Protein AF-X1GXS0-F1 (afdb_monomer_lite)

Sequence (113 aa):
PFNVVSVPPPPSEAEGKVYAIHVVDKARNVTSSYINGVWNRQPEVTAGNNLYISACAKNQGGAGNLTLTIKDDTGAILASATINLGTGAGFCIGTDTINMPDRAYAINCSVHP

Organism: NCBI:txid412755

Structure (mmCIF, N/CA/C/O backbone):
data_AF-X1GXS0-F1
#
_entry.id   AF-X1GXS0-F1
#
loop_
_atom_site.group_PDB
_atom_site.id
_atom_site.type_symbol
_atom_site.label_atom_id
_atom_site.label_alt_id
_atom_site.label_comp_id
_atom_site.label_asym_id
_atom_site.label_entity_id
_atom_site.label_seq_id
_atom_site.pdbx_PDB_ins_code
_atom_site.Cartn_x
_atom_site.Cartn_y
_atom_site.Cartn_z
_atom_site.occupancy
_atom_site.B_iso_or_equiv
_atom_site.auth_seq_id
_atom_site.auth_comp_id
_atom_site.auth_asym_id
_atom_site.auth_atom_id
_atom_site.pdbx_PDB_model_num
ATOM 1 N N . PRO A 1 1 ? 9.901 17.731 -53.323 1.00 58.41 1 PRO A N 1
ATOM 2 C CA . PRO A 1 1 ? 10.291 16.538 -52.532 1.00 58.41 1 PRO A CA 1
ATOM 3 C C . PRO A 1 1 ? 9.705 16.694 -51.128 1.00 58.41 1 PRO A C 1
ATOM 5 O O . PRO A 1 1 ? 9.971 17.709 -50.493 1.00 58.41 1 PRO A O 1
ATOM 8 N N . PHE A 1 2 ? 8.836 15.781 -50.693 1.00 46.09 2 PHE A N 1
ATOM 9 C CA . PHE A 1 2 ? 8.235 15.856 -49.360 1.00 46.09 2 PHE A CA 1
ATOM 10 C C . PHE A 1 2 ? 9.198 15.231 -48.351 1.00 46.09 2 PHE A C 1
ATOM 12 O O . PHE A 1 2 ? 9.543 14.058 -48.471 1.00 46.09 2 PHE A O 1
ATOM 19 N N . ASN A 1 3 ? 9.655 16.028 -47.383 1.00 54.62 3 ASN A N 1
ATOM 20 C CA . ASN A 1 3 ? 10.422 15.519 -46.253 1.00 54.62 3 ASN A CA 1
ATOM 21 C C . ASN A 1 3 ? 9.480 14.706 -45.365 1.00 54.62 3 ASN A C 1
ATOM 23 O O . ASN A 1 3 ? 8.601 15.262 -44.710 1.00 54.62 3 ASN A O 1
ATOM 27 N N . VAL A 1 4 ? 9.664 13.388 -45.353 1.00 51.31 4 VAL A N 1
ATOM 28 C CA . VAL A 1 4 ? 9.048 12.519 -44.353 1.00 51.31 4 VAL A CA 1
ATOM 29 C C . VAL A 1 4 ? 9.793 12.769 -43.047 1.00 51.31 4 VAL A C 1
ATOM 31 O O . VAL A 1 4 ? 10.917 12.308 -42.861 1.00 51.31 4 VAL A O 1
ATOM 34 N N . VAL A 1 5 ? 9.192 13.559 -42.162 1.00 55.66 5 VAL A N 1
ATOM 35 C CA . VAL A 1 5 ? 9.698 13.736 -40.801 1.00 55.66 5 VAL A CA 1
ATOM 36 C C . VAL A 1 5 ? 9.388 12.444 -40.054 1.00 55.66 5 VAL A C 1
ATOM 38 O O . VAL A 1 5 ? 8.217 12.113 -39.865 1.00 55.66 5 VAL A O 1
ATOM 41 N N . SER A 1 6 ? 10.414 11.678 -39.674 1.00 63.44 6 SER A N 1
ATOM 42 C CA . SER A 1 6 ? 10.196 10.504 -38.830 1.00 63.44 6 SER A CA 1
ATOM 43 C C . SER A 1 6 ? 9.671 10.985 -37.484 1.00 63.44 6 SER A C 1
ATOM 45 O O . SER A 1 6 ? 10.372 11.691 -36.755 1.00 63.44 6 SER A O 1
ATOM 47 N N . VAL A 1 7 ? 8.435 10.623 -37.161 1.00 54.62 7 VAL A N 1
ATOM 48 C CA . VAL A 1 7 ? 7.891 10.856 -35.827 1.00 54.62 7 VAL A CA 1
ATOM 49 C C . VAL A 1 7 ? 8.696 9.972 -34.868 1.00 54.62 7 VAL A C 1
ATOM 51 O O . VAL A 1 7 ? 8.848 8.781 -35.162 1.00 54.62 7 VAL A O 1
ATOM 54 N N . PRO A 1 8 ? 9.266 10.513 -33.774 1.00 58.72 8 PRO A N 1
ATOM 55 C CA . PRO A 1 8 ? 9.926 9.676 -32.784 1.00 58.72 8 PRO A CA 1
ATOM 56 C C . PRO A 1 8 ? 8.945 8.598 -32.300 1.00 58.72 8 PRO A C 1
ATOM 58 O O . PRO A 1 8 ? 7.743 8.875 -32.205 1.00 58.72 8 PRO A O 1
ATOM 61 N N . PRO A 1 9 ? 9.421 7.366 -32.034 1.00 59.03 9 PRO A N 1
ATOM 62 C CA . PRO A 1 9 ? 8.562 6.324 -31.494 1.00 59.03 9 PRO A CA 1
ATOM 63 C C . PRO A 1 9 ? 7.870 6.850 -30.229 1.00 59.03 9 PRO A C 1
ATOM 65 O O . PRO A 1 9 ? 8.477 7.645 -29.500 1.00 59.03 9 PRO A O 1
ATOM 68 N N . PRO A 1 10 ? 6.612 6.446 -29.969 1.00 55.03 10 PRO A N 1
ATOM 69 C CA . PRO A 1 10 ? 5.954 6.809 -28.725 1.00 55.03 10 PRO A CA 1
ATOM 70 C C . PRO A 1 10 ? 6.889 6.437 -27.569 1.00 55.03 10 PRO A C 1
ATOM 72 O O . PRO A 1 10 ? 7.536 5.384 -27.648 1.00 55.03 10 PRO A O 1
ATOM 75 N N . PRO A 1 11 ? 7.023 7.294 -26.540 1.00 50.84 11 PRO A N 1
ATOM 76 C CA . PRO A 1 11 ? 7.854 6.964 -25.395 1.00 50.84 11 PRO A CA 1
ATOM 77 C C . PRO A 1 11 ? 7.451 5.570 -24.914 1.00 50.84 11 PRO A C 1
ATOM 79 O O . PRO A 1 11 ? 6.261 5.294 -24.745 1.00 50.84 11 PRO A O 1
ATOM 82 N N . SER A 1 12 ? 8.429 4.668 -24.767 1.00 54.50 12 SER A N 1
ATOM 83 C CA . SER A 1 12 ? 8.190 3.378 -24.114 1.00 54.50 12 SER A CA 1
ATOM 84 C C . SER A 1 12 ? 7.468 3.658 -22.799 1.00 54.50 12 SER A C 1
ATOM 86 O O . SER A 1 12 ? 7.823 4.650 -22.164 1.00 54.50 12 SER A O 1
ATOM 88 N N . GLU A 1 13 ? 6.488 2.839 -22.399 1.00 53.28 13 GLU A N 1
ATOM 89 C CA . GLU A 1 13 ? 5.831 2.916 -21.082 1.00 53.28 13 GLU A CA 1
ATOM 90 C C . GLU A 1 13 ? 6.895 2.779 -19.973 1.00 53.28 13 GLU A C 1
ATOM 92 O O . GLU A 1 13 ? 7.097 1.709 -19.408 1.00 53.28 13 GLU A O 1
ATOM 97 N N . ALA A 1 14 ? 7.660 3.834 -19.713 1.00 48.69 14 ALA A N 1
ATOM 98 C CA . ALA A 1 14 ? 8.913 3.760 -18.977 1.00 48.69 14 ALA A CA 1
ATOM 99 C C . ALA A 1 14 ? 8.685 3.697 -17.466 1.00 48.69 14 ALA A C 1
ATOM 101 O O . ALA A 1 14 ? 9.639 3.581 -16.706 1.00 48.69 14 ALA A O 1
ATOM 102 N N . GLU A 1 15 ? 7.439 3.770 -17.005 1.00 53.78 15 GLU A N 1
ATOM 103 C CA . GLU A 1 15 ? 7.175 4.154 -15.628 1.00 53.78 15 GLU A CA 1
ATOM 104 C C . GLU A 1 15 ? 6.205 3.182 -14.970 1.00 53.78 15 GLU A C 1
ATOM 106 O O . GLU A 1 15 ? 4.997 3.191 -15.200 1.00 53.78 15 GLU A O 1
ATOM 111 N N . GLY A 1 16 ? 6.799 2.301 -14.161 1.00 56.91 16 GLY A N 1
ATOM 112 C CA . GLY A 1 16 ? 6.276 1.856 -12.876 1.00 56.91 16 GLY A CA 1
ATOM 113 C C . GLY A 1 16 ? 4.775 1.998 -12.642 1.00 56.91 16 GLY A C 1
ATOM 114 O O . GLY A 1 16 ? 4.333 2.790 -11.810 1.00 56.91 16 GLY A O 1
ATOM 115 N N . LYS A 1 17 ? 3.970 1.198 -13.339 1.00 70.50 17 LYS A N 1
ATOM 116 C CA . LYS A 1 17 ? 2.523 1.248 -13.160 1.00 70.50 17 LYS A CA 1
ATOM 117 C C . LYS A 1 17 ? 2.138 0.387 -11.966 1.00 70.50 17 LYS A C 1
ATOM 119 O O . LYS A 1 17 ? 2.277 -0.840 -12.006 1.00 70.50 17 LYS A O 1
ATOM 124 N N . VAL A 1 18 ? 1.614 1.021 -10.919 1.00 75.75 18 VAL A N 1
ATOM 125 C CA . VAL A 1 18 ? 0.841 0.320 -9.886 1.00 75.75 18 VAL A CA 1
ATOM 126 C C . VAL A 1 18 ? -0.445 -0.159 -10.552 1.00 75.75 18 VAL A C 1
ATOM 128 O O . VAL A 1 18 ? -1.251 0.650 -11.010 1.00 75.75 18 VAL A O 1
ATOM 131 N N . TYR A 1 19 ? -0.610 -1.473 -10.681 1.00 81.88 19 TYR A N 1
ATOM 132 C CA . TYR A 1 19 ? -1.764 -2.055 -11.372 1.00 81.88 19 TYR A CA 1
ATOM 133 C C . TYR A 1 19 ? -2.791 -2.633 -10.401 1.00 81.88 19 TYR A C 1
ATOM 135 O O . TYR A 1 19 ? -3.956 -2.768 -10.782 1.00 81.88 19 TYR A O 1
ATOM 143 N N . ALA A 1 20 ? -2.378 -2.946 -9.167 1.00 87.81 20 ALA A N 1
ATOM 144 C CA . ALA A 1 20 ? -3.274 -3.423 -8.127 1.00 87.81 20 ALA A CA 1
ATOM 145 C C . ALA A 1 20 ? -2.904 -2.888 -6.736 1.00 87.81 20 ALA A C 1
ATOM 147 O O . ALA A 1 20 ? -1.728 -2.813 -6.384 1.00 87.81 20 ALA A O 1
ATOM 148 N N . ILE A 1 21 ? -3.915 -2.565 -5.929 1.00 90.62 21 ILE A N 1
ATOM 149 C CA . ILE A 1 21 ? -3.806 -2.372 -4.477 1.00 90.62 21 ILE A CA 1
ATOM 150 C C . ILE A 1 21 ? -4.895 -3.219 -3.825 1.00 90.62 21 ILE A C 1
ATOM 152 O O . ILE A 1 21 ? -6.054 -3.149 -4.231 1.00 90.62 21 ILE A O 1
ATOM 156 N N . HIS A 1 22 ? -4.542 -3.990 -2.805 1.00 91.81 22 HIS A N 1
ATOM 157 C CA . HIS A 1 22 ? -5.479 -4.769 -2.008 1.00 91.81 22 HIS A CA 1
ATOM 158 C C . HIS A 1 22 ? -5.498 -4.250 -0.575 1.00 91.81 22 HIS A C 1
ATOM 160 O O . HIS A 1 22 ? -4.457 -4.065 0.049 1.00 91.81 22 HIS A O 1
ATOM 166 N N . VAL A 1 23 ? -6.701 -4.038 -0.051 1.00 90.94 23 VAL A N 1
ATOM 167 C CA . VAL A 1 23 ? -6.968 -3.625 1.326 1.00 90.94 23 VAL A CA 1
ATOM 168 C C . VAL A 1 23 ? -7.738 -4.752 1.998 1.00 90.94 23 VAL A C 1
ATOM 170 O O . VAL A 1 23 ? -8.870 -5.046 1.610 1.00 90.94 23 VAL A O 1
ATOM 173 N N . VAL A 1 24 ? -7.112 -5.397 2.977 1.00 91.00 24 VAL A N 1
ATOM 174 C CA . VAL A 1 24 ? -7.623 -6.590 3.657 1.00 91.00 24 VAL A CA 1
ATOM 175 C C . VAL A 1 24 ? -7.941 -6.251 5.108 1.00 91.00 24 VAL A C 1
ATOM 177 O O . VAL A 1 24 ? -7.039 -6.126 5.936 1.00 91.00 24 VAL A O 1
ATOM 180 N N . ASP A 1 25 ? -9.230 -6.131 5.422 1.00 89.50 25 ASP A N 1
ATOM 181 C CA . ASP A 1 25 ? -9.718 -6.069 6.798 1.00 89.50 25 ASP A CA 1
ATOM 182 C C . ASP A 1 25 ? -9.806 -7.496 7.352 1.00 89.50 25 ASP A C 1
ATOM 184 O O . ASP A 1 25 ? -10.739 -8.246 7.049 1.00 89.50 25 ASP A O 1
ATOM 188 N N . LYS A 1 26 ? -8.813 -7.876 8.159 1.00 88.19 26 LYS A N 1
ATOM 189 C CA . LYS A 1 26 ? -8.692 -9.210 8.756 1.00 88.19 26 LYS A CA 1
ATOM 190 C C . LYS A 1 26 ? -9.777 -9.498 9.790 1.00 88.19 26 LYS A C 1
ATOM 192 O O . LYS A 1 26 ? -10.149 -10.656 9.934 1.00 88.19 26 LYS A O 1
ATOM 197 N N . ALA A 1 27 ? -10.302 -8.483 10.482 1.00 86.94 27 ALA A N 1
ATOM 198 C CA . ALA A 1 27 ? -11.332 -8.685 11.504 1.00 86.94 27 ALA A CA 1
ATOM 199 C C . ALA A 1 27 ? -12.657 -9.132 10.882 1.00 86.94 27 ALA A C 1
ATOM 201 O O . ALA A 1 27 ? -13.323 -10.021 11.406 1.00 86.94 27 ALA A O 1
ATOM 202 N N . ARG A 1 28 ? -13.025 -8.534 9.743 1.00 88.31 28 ARG A N 1
ATOM 203 C CA . ARG A 1 28 ? -14.241 -8.900 8.996 1.00 88.31 28 ARG A CA 1
ATOM 204 C C . ARG A 1 28 ? -13.993 -9.920 7.886 1.00 88.31 28 ARG A C 1
ATOM 206 O O . ARG A 1 28 ? -14.949 -10.378 7.269 1.00 88.31 28 ARG A O 1
ATOM 213 N N . ASN A 1 29 ? -12.730 -10.260 7.627 1.00 89.31 29 ASN A N 1
ATOM 214 C CA . ASN A 1 29 ? -12.296 -11.083 6.500 1.00 89.31 29 ASN A CA 1
ATOM 215 C C . ASN A 1 29 ? -12.813 -10.551 5.146 1.00 89.31 29 ASN A C 1
ATOM 217 O O . ASN A 1 29 ? -13.331 -11.293 4.312 1.00 89.31 29 ASN A O 1
ATOM 221 N N . VAL A 1 30 ? -12.706 -9.234 4.942 1.00 89.88 30 VAL A N 1
ATOM 222 C CA . VAL A 1 30 ? -13.166 -8.538 3.731 1.00 89.88 30 VAL A CA 1
ATOM 223 C C . VAL A 1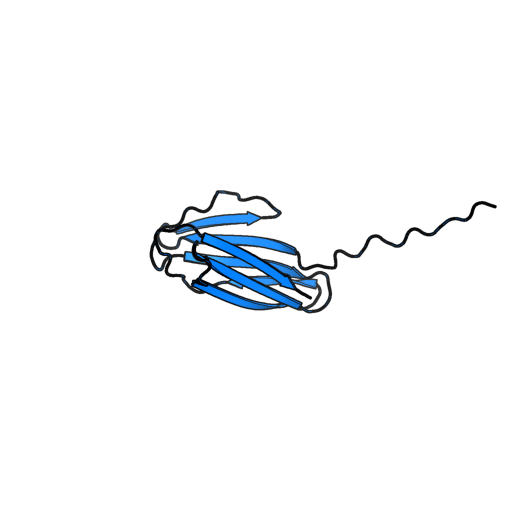 30 ? -11.966 -7.986 2.972 1.00 89.88 30 VAL A C 1
ATOM 225 O O . VAL A 1 30 ? -11.088 -7.361 3.561 1.00 89.88 30 VAL A O 1
ATOM 228 N N . THR A 1 31 ? -11.954 -8.168 1.649 1.00 92.50 31 THR A N 1
ATOM 229 C CA . THR A 1 31 ? -10.924 -7.607 0.763 1.00 92.50 31 THR A CA 1
ATOM 230 C C . THR A 1 31 ? -11.536 -6.632 -0.237 1.00 92.50 31 THR A C 1
ATOM 232 O O . THR A 1 31 ? -12.458 -6.983 -0.973 1.00 92.50 31 THR A O 1
ATOM 235 N N . SER A 1 32 ? -10.982 -5.422 -0.294 1.00 92.19 32 SER A N 1
ATOM 236 C CA . SER A 1 32 ? -11.266 -4.420 -1.328 1.00 92.19 32 SER A CA 1
ATOM 237 C C . SER A 1 32 ? -10.051 -4.290 -2.238 1.00 92.19 32 SER A C 1
ATOM 239 O O . SER A 1 32 ? -8.918 -4.304 -1.765 1.00 92.19 32 SER A O 1
ATOM 241 N N . SER A 1 33 ? -10.265 -4.212 -3.545 1.00 92.81 33 SER A N 1
ATOM 242 C CA . SER A 1 33 ? -9.202 -4.214 -4.550 1.00 92.81 33 SER A CA 1
ATOM 243 C C . SER A 1 33 ? -9.366 -3.046 -5.509 1.00 92.81 33 SER A C 1
ATOM 245 O O . SER A 1 33 ? -10.425 -2.875 -6.110 1.00 92.81 33 SER A O 1
ATOM 247 N N . TYR A 1 34 ? -8.301 -2.272 -5.667 1.00 89.50 34 TYR A N 1
ATOM 248 C CA . TYR A 1 34 ? -8.137 -1.286 -6.721 1.00 89.50 34 TYR A CA 1
ATOM 249 C C . TYR A 1 34 ? -7.365 -1.937 -7.850 1.00 89.50 34 TYR A C 1
ATOM 251 O O . TYR A 1 34 ? -6.219 -2.317 -7.640 1.00 89.50 34 TYR A O 1
ATOM 259 N N . ILE A 1 35 ? -7.966 -2.094 -9.022 1.00 87.50 35 ILE A N 1
ATOM 260 C CA . ILE A 1 35 ? -7.312 -2.711 -10.175 1.00 87.50 35 ILE A CA 1
ATOM 261 C C . ILE A 1 35 ? -7.506 -1.794 -11.373 1.00 87.50 35 ILE A C 1
ATOM 263 O O . ILE A 1 35 ? -8.624 -1.373 -11.663 1.00 87.50 35 ILE A O 1
ATOM 267 N N . ASN A 1 36 ? -6.415 -1.484 -12.075 1.00 82.06 36 ASN A N 1
ATOM 268 C CA . ASN A 1 36 ? -6.437 -0.695 -13.311 1.00 82.06 36 ASN A CA 1
ATOM 269 C C . ASN A 1 36 ? -7.224 0.626 -13.215 1.00 82.06 36 ASN A C 1
ATOM 271 O O . ASN A 1 36 ? -7.903 1.011 -14.164 1.00 82.06 36 ASN A O 1
ATOM 275 N N . GLY A 1 37 ? -7.137 1.329 -12.086 1.00 80.00 37 GLY A N 1
ATOM 276 C CA . GLY A 1 37 ? -7.801 2.624 -11.927 1.00 80.00 37 GLY A CA 1
ATOM 277 C C . GLY A 1 37 ? -9.120 2.591 -11.153 1.00 80.00 37 GLY A C 1
ATOM 278 O O . GLY A 1 37 ? -9.661 3.653 -10.853 1.00 80.00 37 GLY A O 1
ATOM 279 N N . VAL A 1 38 ? -9.646 1.404 -10.827 1.00 85.94 38 VAL A N 1
ATOM 280 C CA . VAL A 1 38 ? -11.015 1.243 -10.318 1.00 85.94 38 VAL A CA 1
ATOM 281 C C . VAL A 1 38 ? -11.039 0.393 -9.051 1.00 85.94 38 VAL A C 1
ATOM 283 O O . VAL A 1 38 ? -10.473 -0.698 -9.016 1.00 85.94 38 VAL A O 1
ATOM 286 N N . TRP A 1 39 ? -11.733 0.871 -8.015 1.00 86.88 39 TRP A N 1
ATOM 287 C CA . TRP A 1 39 ? -12.063 0.069 -6.834 1.00 86.88 39 TRP A CA 1
ATOM 288 C C . TRP A 1 39 ? -13.243 -0.856 -7.133 1.00 86.88 39 TRP A C 1
ATOM 290 O O . TRP A 1 39 ? -14.290 -0.398 -7.584 1.00 86.88 39 TRP A O 1
ATOM 300 N N . ASN A 1 40 ? -13.112 -2.147 -6.825 1.00 90.00 40 ASN A N 1
ATOM 301 C CA . ASN A 1 40 ? -14.247 -3.077 -6.857 1.00 90.00 40 ASN A CA 1
ATOM 302 C C . ASN A 1 40 ? -15.297 -2.748 -5.775 1.00 90.00 40 ASN A C 1
ATOM 304 O O . ASN A 1 40 ? -16.482 -3.022 -5.940 1.00 90.00 40 ASN A O 1
ATOM 308 N N . ARG A 1 41 ? -14.837 -2.166 -4.666 1.00 85.69 41 ARG A N 1
ATOM 309 C CA . ARG A 1 41 ? -15.598 -1.669 -3.528 1.00 85.69 41 ARG A CA 1
ATOM 310 C C . ARG A 1 41 ? -14.740 -0.613 -2.842 1.00 85.69 41 ARG A C 1
ATOM 312 O O . ARG A 1 41 ? -13.539 -0.827 -2.671 1.00 85.69 41 ARG A O 1
ATOM 319 N N . GLN A 1 42 ? -15.349 0.495 -2.428 1.00 84.12 42 GLN A N 1
ATOM 320 C CA . GLN A 1 42 ? -14.658 1.462 -1.582 1.00 84.12 42 GLN A CA 1
ATOM 321 C C . GLN A 1 42 ? -14.238 0.769 -0.272 1.00 84.12 42 GLN A C 1
ATOM 323 O O . GLN A 1 42 ? -15.096 0.177 0.391 1.00 84.12 42 GLN A O 1
ATOM 328 N N . PRO A 1 43 ? -12.950 0.798 0.105 1.00 85.19 43 PRO A N 1
ATOM 329 C CA . PRO A 1 43 ? -12.504 0.166 1.334 1.00 85.19 43 PRO A CA 1
ATOM 330 C C . PRO A 1 43 ? -13.106 0.879 2.545 1.00 85.19 43 PRO A C 1
ATOM 332 O O . PRO A 1 43 ? -12.832 2.046 2.807 1.00 85.19 43 PRO A O 1
ATOM 335 N N . GLU A 1 44 ? -13.900 0.136 3.302 1.00 82.12 44 GLU A N 1
ATOM 336 C CA . GLU A 1 44 ? -14.272 0.455 4.676 1.00 82.12 44 GLU A CA 1
ATOM 337 C C . GLU A 1 44 ? -13.464 -0.484 5.560 1.00 82.12 44 GLU A C 1
ATOM 339 O O . GLU A 1 44 ? -13.382 -1.673 5.243 1.00 82.12 44 GLU A O 1
ATOM 344 N N . VAL A 1 45 ? -12.894 -0.002 6.662 1.00 80.69 45 VAL A N 1
ATOM 345 C CA . VAL A 1 45 ? -12.033 -0.807 7.543 1.00 80.69 45 VAL A CA 1
ATOM 346 C C . VAL A 1 45 ? -12.492 -0.696 8.991 1.00 80.69 45 VAL A C 1
ATOM 348 O O . VAL A 1 45 ? -12.989 0.345 9.410 1.00 80.69 45 VAL A O 1
ATOM 351 N N . THR A 1 46 ? -12.345 -1.777 9.751 1.00 82.88 46 THR A N 1
ATOM 352 C CA . THR A 1 46 ? -12.597 -1.764 11.195 1.00 82.88 46 THR A CA 1
ATOM 353 C C . THR A 1 46 ? -11.385 -1.175 11.909 1.00 82.88 46 THR A C 1
ATOM 355 O O . THR A 1 46 ? -10.257 -1.580 11.619 1.00 82.88 46 THR A O 1
ATOM 358 N N . ALA A 1 47 ? -11.602 -0.259 12.856 1.00 84.81 47 ALA A N 1
ATOM 359 C CA . ALA A 1 47 ? -10.526 0.247 13.706 1.00 84.81 47 ALA A CA 1
ATOM 360 C C . ALA A 1 47 ? -9.843 -0.891 14.500 1.00 84.81 47 ALA A C 1
ATOM 362 O O . ALA A 1 47 ? -10.453 -1.917 14.823 1.00 84.81 47 ALA A O 1
ATOM 363 N N . GLY A 1 48 ? -8.564 -0.702 14.821 1.00 83.06 48 GLY A N 1
ATOM 364 C CA . GLY A 1 48 ? -7.707 -1.651 15.532 1.00 83.06 48 GLY A CA 1
ATOM 365 C C . GLY A 1 48 ? -6.644 -2.316 14.652 1.00 83.06 48 GLY A C 1
ATOM 366 O O . GLY A 1 48 ? -6.450 -1.973 13.485 1.00 83.06 48 GLY A O 1
ATOM 367 N N . ASN A 1 49 ? -5.932 -3.288 15.230 1.00 79.69 49 ASN A N 1
ATOM 368 C CA . ASN A 1 49 ? -4.815 -3.993 14.592 1.00 79.69 49 ASN A CA 1
ATOM 369 C C . ASN A 1 49 ? -5.275 -5.107 13.645 1.00 79.69 49 ASN A C 1
ATOM 371 O O . ASN A 1 49 ? -5.019 -6.286 13.880 1.00 79.69 49 ASN A O 1
ATOM 375 N N . ASN A 1 50 ? -5.992 -4.724 12.591 1.00 84.12 50 ASN A N 1
ATOM 376 C CA . ASN A 1 50 ? -6.699 -5.668 11.728 1.00 84.12 50 ASN A CA 1
ATOM 377 C C . ASN A 1 50 ? -6.496 -5.402 10.239 1.00 84.12 50 ASN A C 1
ATOM 379 O O . ASN A 1 50 ? -7.035 -6.146 9.422 1.00 84.12 50 ASN A O 1
ATOM 383 N N . LEU A 1 51 ? -5.743 -4.369 9.860 1.00 88.50 51 LEU A N 1
ATOM 384 C CA . LEU A 1 51 ? -5.608 -4.008 8.457 1.00 88.50 51 LEU A CA 1
ATOM 385 C C . LEU A 1 51 ? -4.300 -4.518 7.867 1.00 88.50 51 LEU A C 1
ATOM 387 O O . LEU A 1 51 ? -3.237 -4.309 8.433 1.00 88.50 51 LEU A O 1
ATOM 391 N N . TYR A 1 52 ? -4.369 -5.151 6.705 1.00 89.81 52 TYR A N 1
ATOM 392 C CA . TYR A 1 52 ? -3.208 -5.450 5.875 1.00 89.81 52 TYR A CA 1
ATOM 393 C C . TYR A 1 52 ? -3.428 -4.849 4.496 1.00 89.81 52 TYR A C 1
ATOM 395 O O . TYR A 1 52 ? -4.499 -5.017 3.912 1.00 89.81 52 TYR A O 1
ATOM 403 N N . ILE A 1 53 ? -2.430 -4.141 3.978 1.00 89.94 53 ILE A N 1
ATOM 404 C CA . ILE A 1 53 ? -2.502 -3.535 2.653 1.00 89.94 53 ILE A CA 1
ATOM 405 C C . ILE A 1 53 ? -1.352 -4.082 1.829 1.00 89.94 53 ILE A C 1
ATOM 407 O O . ILE A 1 53 ? -0.210 -4.085 2.277 1.00 89.94 53 ILE A O 1
ATOM 411 N N . SER A 1 54 ? -1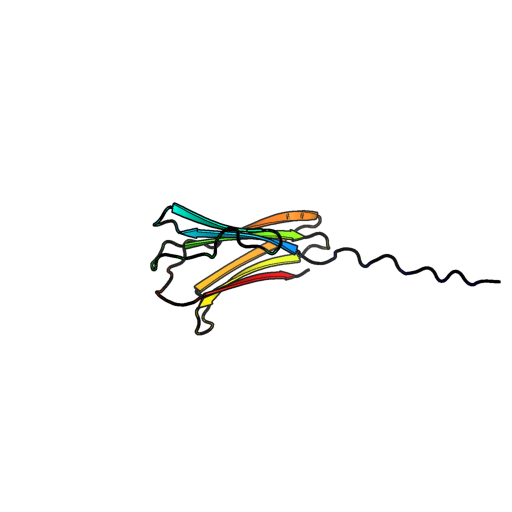.641 -4.516 0.610 1.00 92.00 54 SER A N 1
ATOM 412 C CA . SER A 1 54 ? -0.614 -4.844 -0.367 1.00 92.00 54 SER A CA 1
ATOM 413 C C . SER A 1 54 ? -0.798 -4.048 -1.645 1.00 92.00 54 SER A C 1
ATOM 415 O O . SER A 1 54 ? -1.899 -3.630 -1.994 1.00 92.00 54 SER A O 1
ATOM 417 N N . ALA A 1 55 ? 0.302 -3.811 -2.342 1.00 89.38 55 ALA A N 1
ATOM 418 C CA . ALA A 1 55 ? 0.311 -3.156 -3.633 1.00 89.38 55 ALA A CA 1
ATOM 419 C C . ALA A 1 55 ? 1.187 -3.943 -4.593 1.00 89.38 55 ALA A C 1
ATOM 421 O O . ALA A 1 55 ? 2.249 -4.437 -4.214 1.00 89.38 55 ALA A O 1
ATOM 422 N N . CYS A 1 56 ? 0.740 -4.035 -5.838 1.00 85.31 56 CYS A N 1
ATOM 423 C CA . CYS A 1 56 ? 1.472 -4.673 -6.907 1.00 85.31 56 CYS A CA 1
ATOM 424 C C . CYS A 1 56 ? 1.713 -3.691 -8.049 1.00 85.31 56 CYS A C 1
ATOM 426 O O . CYS A 1 56 ? 0.813 -2.971 -8.497 1.00 85.31 56 CYS A O 1
ATOM 428 N N . ALA A 1 57 ? 2.941 -3.701 -8.547 1.00 81.56 57 ALA A N 1
ATOM 429 C CA . ALA A 1 57 ? 3.370 -2.882 -9.661 1.00 81.56 57 ALA A CA 1
ATOM 430 C C . ALA A 1 57 ? 4.086 -3.717 -10.714 1.00 81.56 57 ALA A C 1
ATOM 432 O O . ALA A 1 57 ? 4.678 -4.758 -10.425 1.00 81.56 57 ALA A O 1
ATOM 433 N N . LYS A 1 58 ? 4.029 -3.242 -11.955 1.00 76.12 58 LYS A N 1
ATOM 434 C CA . LYS A 1 58 ? 4.827 -3.770 -13.055 1.00 76.12 58 LYS A CA 1
ATOM 435 C C . LYS A 1 58 ? 5.839 -2.702 -13.434 1.00 76.12 58 LYS A C 1
ATOM 437 O O . LYS A 1 58 ? 5.451 -1.615 -13.864 1.00 76.12 58 LYS A O 1
ATOM 442 N N . ASN A 1 59 ? 7.121 -3.015 -13.275 1.00 71.75 59 ASN A N 1
ATOM 443 C CA . ASN A 1 59 ? 8.182 -2.131 -13.727 1.00 71.75 59 ASN A CA 1
ATOM 444 C C . ASN A 1 59 ? 8.586 -2.523 -15.148 1.00 71.75 59 ASN A C 1
ATOM 446 O O . ASN A 1 59 ? 9.254 -3.533 -15.356 1.00 71.75 59 ASN A O 1
ATOM 450 N N . GLN A 1 60 ? 8.115 -1.764 -16.133 1.00 69.12 60 GLN A N 1
ATOM 451 C CA . GLN A 1 60 ? 8.431 -2.010 -17.543 1.00 69.12 60 GLN A CA 1
ATOM 452 C C . GLN A 1 60 ? 9.724 -1.301 -17.992 1.00 69.12 60 GLN A C 1
ATOM 454 O O . GLN A 1 60 ? 10.171 -1.526 -19.113 1.00 69.12 60 GLN A O 1
ATOM 459 N N . GLY A 1 61 ? 10.331 -0.489 -17.116 1.00 67.38 61 GLY A N 1
ATOM 460 C CA . GLY A 1 61 ? 11.583 0.229 -17.354 1.00 67.38 61 GLY A CA 1
ATOM 461 C C . GLY A 1 61 ? 12.816 -0.429 -16.713 1.00 67.38 61 GLY A C 1
ATOM 462 O O . GLY A 1 61 ? 12.876 -1.644 -16.500 1.00 67.38 61 GLY A O 1
ATOM 463 N N . GLY A 1 62 ? 13.831 0.392 -16.421 1.00 67.94 62 GLY A N 1
ATOM 464 C CA . GLY A 1 62 ? 15.028 -0.019 -15.673 1.00 67.94 62 GLY A CA 1
ATOM 465 C C . GLY A 1 62 ? 14.699 -0.444 -14.240 1.00 67.94 62 GLY A C 1
ATOM 466 O O . GLY A 1 62 ? 13.570 -0.262 -13.798 1.00 67.94 62 GLY A O 1
ATOM 467 N N . ALA A 1 63 ? 15.657 -1.032 -13.516 1.00 77.94 63 ALA A N 1
ATOM 468 C CA . ALA A 1 63 ? 15.470 -1.344 -12.094 1.00 77.94 63 ALA A CA 1
ATOM 469 C C . ALA A 1 63 ? 14.997 -0.100 -11.322 1.00 77.94 63 ALA A C 1
ATOM 471 O O . ALA A 1 63 ? 15.364 0.995 -11.712 1.00 77.94 63 ALA A O 1
ATOM 472 N N . GLY A 1 64 ? 14.191 -0.276 -10.276 1.00 79.56 64 GLY A N 1
ATOM 473 C CA . GLY A 1 64 ? 13.598 0.829 -9.518 1.00 79.56 64 GLY A CA 1
ATOM 474 C C . GLY A 1 64 ? 13.055 0.373 -8.167 1.00 79.56 64 GLY A C 1
ATOM 475 O O . GLY A 1 64 ? 13.323 -0.749 -7.750 1.00 79.56 64 GLY A O 1
ATOM 476 N N . ASN A 1 65 ? 12.252 1.195 -7.494 1.00 85.69 65 ASN A N 1
ATOM 477 C CA . ASN A 1 65 ? 11.670 0.905 -6.184 1.00 85.69 65 ASN A CA 1
ATOM 478 C C . ASN A 1 65 ? 10.146 1.057 -6.196 1.00 85.69 65 ASN A C 1
ATOM 480 O O . ASN A 1 65 ? 9.621 2.062 -6.674 1.00 85.69 65 ASN A O 1
ATOM 484 N N . LEU A 1 66 ? 9.439 0.091 -5.603 1.00 85.81 66 LEU A N 1
ATOM 485 C CA . LEU A 1 66 ? 8.024 0.210 -5.243 1.00 85.81 66 LEU A CA 1
ATOM 486 C C . LEU A 1 66 ? 7.939 0.593 -3.771 1.00 85.81 66 LEU A C 1
ATOM 488 O O . LEU A 1 66 ? 8.416 -0.157 -2.920 1.00 85.81 66 LEU A O 1
ATOM 492 N N . THR A 1 67 ? 7.289 1.716 -3.480 1.00 89.75 67 THR A N 1
ATOM 493 C CA . THR A 1 67 ? 7.019 2.167 -2.114 1.00 89.75 67 THR A CA 1
ATOM 494 C C . THR A 1 67 ? 5.517 2.238 -1.874 1.00 89.75 67 THR A C 1
ATOM 496 O O . THR A 1 67 ? 4.770 2.835 -2.651 1.00 89.75 67 THR A O 1
ATOM 499 N N . LEU A 1 68 ? 5.076 1.629 -0.777 1.00 91.06 68 LEU A N 1
ATOM 500 C CA . LEU A 1 68 ? 3.717 1.700 -0.257 1.00 91.06 68 LEU A CA 1
ATOM 501 C C . LEU A 1 68 ? 3.760 2.418 1.090 1.00 91.06 68 LEU A C 1
ATOM 503 O O . LEU A 1 68 ? 4.435 1.959 2.006 1.00 91.06 68 LEU A O 1
ATOM 507 N N . THR A 1 69 ? 3.029 3.520 1.221 1.00 92.25 69 THR A N 1
ATOM 508 C CA . THR A 1 69 ? 2.970 4.323 2.446 1.00 92.25 69 THR A CA 1
ATOM 509 C C . THR A 1 69 ? 1.526 4.613 2.824 1.00 92.25 69 THR A C 1
ATOM 511 O O . THR A 1 69 ? 0.748 5.118 2.014 1.00 92.25 69 THR A O 1
ATOM 514 N N . ILE A 1 70 ? 1.191 4.350 4.084 1.00 91.06 70 ILE A N 1
ATOM 515 C CA . ILE A 1 70 ? -0.127 4.588 4.669 1.00 91.06 70 ILE A CA 1
ATOM 516 C C . ILE A 1 70 ? -0.014 5.747 5.644 1.00 91.06 70 ILE A C 1
ATOM 518 O O . ILE A 1 70 ? 0.809 5.704 6.563 1.00 91.06 70 ILE A O 1
ATOM 522 N N . LYS A 1 71 ? -0.826 6.783 5.431 1.00 90.75 71 LYS A N 1
ATOM 523 C CA . LYS A 1 71 ? -0.854 7.975 6.281 1.00 90.75 71 LYS A CA 1
ATOM 524 C C . LYS A 1 71 ? -2.240 8.203 6.857 1.00 90.75 71 LYS A C 1
ATOM 526 O O . LYS A 1 71 ? -3.231 7.909 6.187 1.00 90.75 71 LYS A O 1
ATOM 531 N N . ASP A 1 72 ? -2.295 8.737 8.069 1.00 88.44 72 ASP A N 1
ATOM 532 C CA . ASP A 1 72 ? -3.531 9.286 8.625 1.00 88.44 72 ASP A CA 1
ATOM 533 C C . ASP A 1 72 ? -3.835 10.691 8.079 1.00 88.44 72 ASP A C 1
ATOM 535 O O . ASP A 1 72 ? -3.083 11.258 7.280 1.00 88.44 72 ASP A O 1
ATOM 539 N N . ASP A 1 73 ? -4.966 11.241 8.506 1.00 88.06 73 ASP A N 1
ATOM 540 C CA . ASP A 1 73 ? -5.454 12.574 8.155 1.00 88.06 73 ASP A CA 1
ATOM 541 C C . ASP A 1 73 ? -4.567 13.723 8.664 1.00 88.06 73 ASP A C 1
ATOM 543 O O . ASP A 1 73 ? -4.643 14.833 8.140 1.00 88.06 73 ASP A O 1
ATOM 547 N N . THR A 1 74 ? -3.689 13.468 9.638 1.00 90.06 74 THR A N 1
ATOM 548 C CA . THR A 1 74 ? -2.671 14.428 10.099 1.00 90.06 74 THR A CA 1
ATOM 549 C C . THR A 1 74 ? -1.397 14.384 9.252 1.00 90.06 74 THR A C 1
ATOM 551 O O . THR A 1 74 ? -0.533 15.254 9.370 1.00 90.06 74 THR A O 1
ATOM 554 N N . GLY A 1 75 ? -1.279 13.383 8.374 1.00 88.44 75 GLY A N 1
ATOM 555 C CA . GLY A 1 75 ? -0.101 13.117 7.558 1.00 88.44 75 GLY A CA 1
ATOM 556 C C . GLY A 1 75 ? 0.936 12.213 8.232 1.00 88.44 75 GLY A C 1
ATOM 557 O O . GLY A 1 75 ? 1.988 11.968 7.629 1.00 88.44 75 GLY A O 1
ATOM 558 N N . ALA A 1 76 ? 0.664 11.694 9.434 1.00 89.69 76 ALA A N 1
ATOM 559 C CA . ALA A 1 76 ? 1.562 10.777 10.125 1.00 89.69 76 ALA A CA 1
ATOM 560 C C . ALA A 1 76 ? 1.603 9.421 9.408 1.00 89.69 76 ALA A C 1
ATOM 562 O O . ALA A 1 76 ? 0.578 8.898 8.971 1.00 89.69 76 ALA A O 1
ATOM 563 N N . ILE A 1 77 ? 2.801 8.846 9.271 1.00 91.19 77 ILE A N 1
ATOM 564 C CA . ILE A 1 77 ? 2.992 7.543 8.626 1.00 91.19 77 ILE A CA 1
ATOM 565 C C . ILE A 1 77 ? 2.657 6.442 9.631 1.00 91.19 77 ILE A C 1
ATOM 567 O O . ILE A 1 77 ? 3.332 6.307 10.648 1.00 91.19 77 ILE A O 1
ATOM 571 N N . LEU A 1 78 ? 1.645 5.635 9.316 1.00 89.50 78 LEU A N 1
ATOM 572 C CA . LEU A 1 78 ? 1.244 4.478 10.122 1.00 89.50 78 LEU A CA 1
ATOM 573 C C . LEU A 1 78 ? 1.977 3.204 9.708 1.00 89.50 78 LEU A C 1
ATOM 575 O O . LEU A 1 78 ? 2.290 2.361 10.543 1.00 89.50 78 LEU A O 1
ATOM 579 N N . ALA A 1 79 ? 2.242 3.062 8.410 1.00 90.62 79 ALA A N 1
ATOM 580 C CA . ALA A 1 79 ? 2.999 1.953 7.854 1.00 90.62 79 ALA A CA 1
ATOM 581 C C . ALA A 1 79 ? 3.691 2.384 6.562 1.00 90.62 79 ALA A C 1
ATOM 583 O O . ALA A 1 79 ? 3.157 3.183 5.788 1.00 90.62 79 ALA A O 1
ATOM 584 N N . SER A 1 80 ? 4.871 1.826 6.313 1.00 92.19 80 SER A N 1
ATOM 585 C CA . SER A 1 80 ? 5.572 1.982 5.046 1.00 92.19 80 SER A CA 1
ATOM 586 C C . SER A 1 80 ? 6.332 0.711 4.719 1.00 92.19 80 SER A C 1
ATOM 588 O O . SER A 1 80 ? 6.901 0.082 5.608 1.00 92.19 80 SER A O 1
ATOM 590 N N . ALA A 1 81 ? 6.362 0.355 3.445 1.00 89.94 81 ALA A N 1
ATOM 591 C CA . ALA A 1 81 ? 7.145 -0.755 2.942 1.00 89.94 81 ALA A CA 1
ATOM 592 C C . ALA A 1 81 ? 7.764 -0.353 1.598 1.00 89.94 81 ALA A C 1
ATOM 594 O O .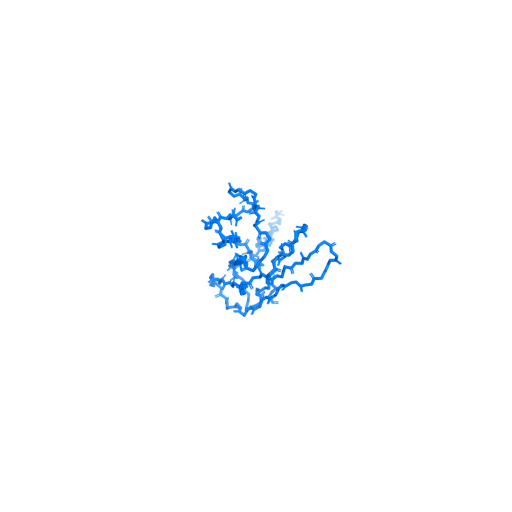 ALA A 1 81 ? 7.115 0.320 0.791 1.00 89.94 81 ALA A O 1
ATOM 595 N N . THR A 1 82 ? 9.002 -0.784 1.352 1.00 91.00 82 THR A N 1
ATOM 596 C CA . THR A 1 82 ? 9.701 -0.567 0.079 1.00 91.00 82 THR A CA 1
ATOM 597 C C . THR A 1 82 ? 10.376 -1.852 -0.391 1.00 91.00 82 THR A C 1
ATOM 599 O O . THR A 1 82 ? 10.967 -2.569 0.415 1.00 91.00 82 THR A O 1
ATOM 602 N N . ILE A 1 83 ? 10.302 -2.137 -1.693 1.00 88.88 83 ILE A N 1
ATOM 603 C CA . ILE A 1 83 ? 11.056 -3.217 -2.345 1.00 88.88 83 ILE A CA 1
ATOM 604 C C . ILE A 1 83 ? 11.741 -2.720 -3.612 1.00 88.88 83 ILE A C 1
ATOM 606 O O . ILE A 1 83 ? 11.231 -1.835 -4.302 1.00 88.88 83 ILE A O 1
ATOM 610 N N . ASN A 1 84 ? 12.855 -3.368 -3.943 1.00 85.81 84 ASN A N 1
ATOM 611 C CA . ASN A 1 84 ? 13.550 -3.165 -5.206 1.00 85.81 84 ASN A CA 1
ATOM 612 C C . ASN A 1 84 ? 12.868 -3.990 -6.307 1.00 85.81 84 ASN A C 1
ATOM 614 O O . ASN A 1 84 ? 12.550 -5.167 -6.128 1.00 85.81 84 ASN A O 1
ATOM 618 N N . LEU A 1 85 ? 12.675 -3.364 -7.457 1.00 79.88 85 LEU A N 1
ATOM 619 C CA . LEU A 1 85 ? 12.063 -3.906 -8.657 1.00 79.88 85 LEU A CA 1
ATOM 620 C C . LEU A 1 85 ? 13.157 -4.160 -9.690 1.00 79.88 85 LEU A C 1
ATOM 622 O O . LEU A 1 85 ? 13.871 -3.242 -10.086 1.00 79.88 85 LEU A O 1
ATOM 626 N N . GLY A 1 86 ? 13.260 -5.395 -10.166 1.00 73.00 86 GLY A N 1
ATOM 627 C CA . GLY A 1 86 ? 13.974 -5.709 -11.404 1.00 73.00 86 GLY A CA 1
ATOM 628 C C . GLY A 1 86 ? 13.192 -5.277 -12.653 1.00 73.00 86 GLY A C 1
ATOM 629 O O . GLY A 1 86 ? 12.010 -4.942 -12.586 1.00 73.00 86 GLY A O 1
ATOM 630 N N . THR A 1 87 ? 13.841 -5.315 -13.813 1.00 74.25 87 THR A N 1
ATOM 631 C CA . THR A 1 87 ? 13.210 -4.989 -15.102 1.00 74.25 87 THR A CA 1
ATOM 632 C C . THR A 1 87 ? 12.204 -6.059 -15.534 1.00 74.25 87 THR A C 1
ATOM 634 O O . THR A 1 87 ? 12.484 -7.254 -15.476 1.00 74.25 87 THR A O 1
ATOM 637 N N . GLY A 1 88 ? 11.033 -5.631 -16.009 1.00 66.00 88 GLY A N 1
ATOM 638 C CA . GLY A 1 88 ? 10.051 -6.461 -16.715 1.00 66.00 88 GLY A CA 1
ATOM 639 C C . GLY A 1 88 ? 9.160 -7.349 -15.840 1.00 66.00 88 GLY A C 1
ATOM 640 O O . GLY A 1 88 ? 8.174 -7.890 -16.344 1.00 66.00 88 GLY A O 1
ATOM 641 N N . ALA A 1 89 ? 9.452 -7.488 -14.547 1.00 67.06 89 ALA A N 1
ATOM 642 C CA . ALA A 1 89 ? 8.679 -8.335 -13.643 1.00 67.06 89 ALA A CA 1
ATOM 643 C C . ALA A 1 89 ? 7.544 -7.575 -12.927 1.00 67.06 89 ALA A C 1
ATOM 645 O O . ALA A 1 89 ? 7.571 -6.354 -12.742 1.00 67.06 89 ALA A O 1
ATOM 646 N N . GLY A 1 90 ? 6.506 -8.329 -12.559 1.00 74.31 90 GLY A N 1
ATOM 647 C CA . GLY A 1 90 ? 5.476 -7.885 -11.629 1.00 74.31 90 GLY A CA 1
ATOM 648 C C . GLY A 1 90 ? 5.943 -8.144 -10.202 1.00 74.31 90 GLY A C 1
ATOM 649 O O . GLY A 1 90 ? 6.364 -9.254 -9.886 1.00 74.31 90 GLY A O 1
ATOM 650 N N . PHE A 1 91 ? 5.857 -7.134 -9.348 1.00 82.88 91 PHE A N 1
ATOM 651 C CA . PHE A 1 91 ? 6.265 -7.219 -7.952 1.00 82.88 91 PHE A CA 1
ATOM 652 C C . PHE A 1 91 ? 5.114 -6.802 -7.061 1.00 82.88 91 PHE A C 1
ATOM 654 O O . PHE A 1 91 ? 4.360 -5.896 -7.410 1.00 82.88 91 PHE A O 1
ATOM 661 N N . CYS A 1 92 ? 5.013 -7.438 -5.901 1.00 87.00 92 CYS A N 1
ATOM 662 C CA . CYS A 1 92 ? 4.040 -7.091 -4.883 1.00 87.00 92 CYS A CA 1
ATOM 663 C C . CYS A 1 92 ? 4.750 -6.861 -3.556 1.00 87.00 92 CYS A C 1
ATOM 665 O O . CYS A 1 92 ? 5.688 -7.578 -3.210 1.00 87.00 92 CYS A O 1
ATOM 667 N N . ILE A 1 93 ? 4.266 -5.878 -2.811 1.00 90.06 93 ILE A N 1
ATOM 668 C CA . ILE A 1 93 ? 4.703 -5.566 -1.460 1.00 90.06 93 ILE A CA 1
ATOM 669 C C . ILE A 1 93 ? 3.490 -5.508 -0.543 1.00 90.06 93 ILE A C 1
ATOM 671 O O . ILE A 1 93 ? 2.421 -5.071 -0.962 1.00 90.06 93 ILE A O 1
ATOM 675 N N . GLY A 1 94 ? 3.649 -5.952 0.697 1.00 89.44 94 GLY A N 1
ATOM 676 C CA . GLY A 1 94 ? 2.647 -5.815 1.746 1.00 89.44 94 GLY A CA 1
ATOM 677 C C . GLY A 1 94 ? 3.161 -4.949 2.883 1.00 89.44 94 GLY A C 1
ATOM 678 O O . GLY A 1 94 ? 4.363 -4.903 3.138 1.00 89.44 94 GLY A O 1
ATOM 679 N N . THR A 1 95 ? 2.249 -4.291 3.580 1.00 87.12 95 THR A N 1
ATOM 680 C CA . THR A 1 95 ? 2.493 -3.824 4.942 1.00 87.12 95 THR A CA 1
ATOM 681 C C . THR A 1 95 ? 2.436 -5.011 5.901 1.00 87.12 95 THR A C 1
ATOM 683 O O . THR A 1 95 ? 1.849 -6.042 5.583 1.00 87.12 95 THR A O 1
ATOM 686 N N . ASP A 1 96 ? 2.949 -4.862 7.117 1.00 86.69 96 ASP A N 1
ATOM 687 C CA . ASP A 1 96 ? 2.502 -5.718 8.217 1.00 86.69 96 ASP A CA 1
ATOM 688 C C . ASP A 1 96 ? 1.044 -5.398 8.596 1.00 86.69 96 ASP A C 1
ATOM 690 O O . ASP A 1 96 ? 0.367 -4.592 7.944 1.00 86.69 96 ASP A O 1
ATOM 694 N N . THR A 1 97 ? 0.529 -6.050 9.643 1.00 86.50 97 THR A N 1
ATOM 695 C CA . THR A 1 97 ? -0.775 -5.660 10.194 1.00 86.50 97 THR A CA 1
ATOM 696 C C . THR A 1 97 ? -0.656 -4.275 10.824 1.00 86.50 97 THR A C 1
ATOM 698 O O . THR A 1 97 ? 0.224 -4.038 11.648 1.00 86.50 97 THR A O 1
ATOM 701 N N . ILE A 1 98 ? -1.530 -3.366 10.408 1.00 86.31 98 ILE A N 1
ATOM 702 C CA . ILE A 1 98 ? -1.552 -1.970 10.821 1.00 86.31 98 ILE A CA 1
ATOM 703 C C . ILE A 1 98 ? -2.620 -1.802 11.895 1.00 86.31 98 ILE A C 1
ATOM 705 O O . ILE A 1 98 ? -3.765 -2.237 11.724 1.00 86.31 98 ILE A O 1
ATOM 709 N N . ASN A 1 99 ? -2.257 -1.111 12.975 1.00 87.12 99 ASN A N 1
ATOM 710 C CA . ASN A 1 99 ? -3.213 -0.603 13.945 1.00 87.12 99 ASN A CA 1
ATOM 711 C C . ASN A 1 99 ? -3.855 0.681 13.414 1.00 87.12 99 ASN A C 1
ATOM 713 O O . ASN A 1 99 ? -3.225 1.737 13.424 1.00 87.12 99 ASN A O 1
ATOM 717 N N . MET A 1 100 ? -5.090 0.574 12.929 1.00 81.31 100 MET A N 1
ATOM 718 C CA . MET A 1 100 ? -5.826 1.699 12.359 1.00 81.31 100 MET A CA 1
ATOM 719 C C . MET A 1 100 ? -6.639 2.396 13.454 1.00 81.31 100 MET A C 1
ATOM 721 O O . MET A 1 100 ? -7.538 1.767 14.017 1.00 81.31 100 MET A O 1
ATOM 725 N N . PRO A 1 101 ? -6.364 3.671 13.783 1.00 81.38 101 PRO A N 1
ATOM 726 C CA . PRO A 1 101 ? -7.304 4.466 14.568 1.00 81.38 101 PRO A CA 1
ATOM 727 C C . PRO A 1 101 ? -8.690 4.577 13.883 1.00 81.38 101 PRO A C 1
ATOM 729 O O . PRO A 1 101 ? -8.922 4.053 12.796 1.00 81.38 101 PRO A O 1
ATOM 732 N N . ASP A 1 102 ? -9.654 5.237 14.518 1.00 84.81 102 ASP A N 1
ATOM 733 C CA . ASP A 1 102 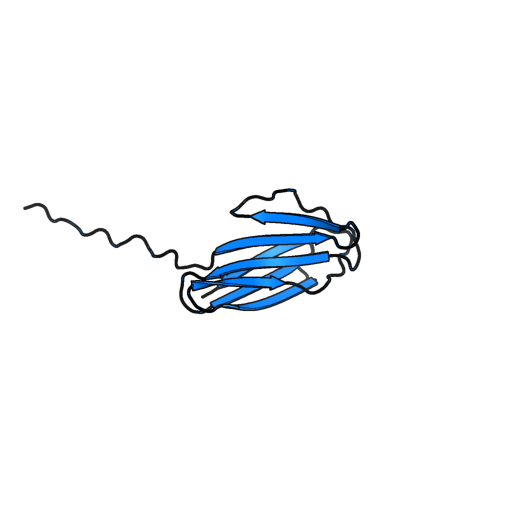? -10.939 5.544 13.870 1.00 84.81 102 ASP A CA 1
ATOM 734 C C . ASP A 1 102 ? -10.856 6.912 13.173 1.00 84.81 102 ASP A C 1
ATOM 736 O O . ASP A 1 102 ? -11.212 7.940 13.754 1.00 84.81 102 ASP A O 1
ATOM 740 N N . ARG A 1 103 ? -10.229 6.949 11.987 1.00 81.81 103 ARG A N 1
ATOM 741 C CA . ARG A 1 103 ? -9.943 8.177 11.216 1.00 81.81 103 ARG A CA 1
ATOM 742 C C . ARG A 1 103 ? -10.002 7.940 9.702 1.00 81.81 103 ARG A C 1
ATOM 744 O O . ARG A 1 103 ? -10.230 6.829 9.235 1.00 81.81 103 ARG A O 1
ATOM 751 N N . ALA A 1 104 ? -9.798 9.003 8.923 1.00 83.69 104 ALA A N 1
ATOM 752 C CA . ALA A 1 104 ? -9.573 8.905 7.482 1.00 83.69 104 ALA A CA 1
ATOM 753 C C . ALA A 1 104 ? -8.093 8.626 7.167 1.00 83.69 104 ALA A C 1
ATOM 755 O O . ALA A 1 104 ? -7.202 9.013 7.925 1.00 83.69 104 ALA A O 1
ATOM 756 N N . TYR A 1 105 ? -7.836 7.981 6.024 1.00 84.00 105 TYR A N 1
ATOM 757 C CA . TYR A 1 105 ? -6.501 7.526 5.631 1.00 84.00 105 TYR A CA 1
ATOM 758 C C . TYR A 1 105 ? -6.219 7.733 4.152 1.00 84.00 105 TYR A C 1
ATOM 760 O O . TYR A 1 105 ? -7.118 7.651 3.314 1.00 84.00 105 TYR A O 1
ATOM 768 N N . ALA A 1 106 ? -4.939 7.909 3.835 1.00 85.69 106 ALA A N 1
ATOM 769 C CA . ALA A 1 106 ? -4.431 7.921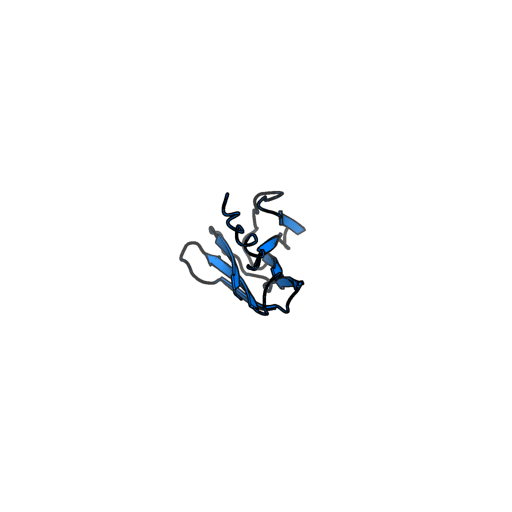 2.473 1.00 85.69 106 ALA A CA 1
ATOM 770 C C . ALA A 1 106 ? -3.507 6.720 2.234 1.00 85.69 106 ALA A C 1
ATOM 772 O O . ALA A 1 106 ? -2.553 6.491 2.983 1.00 85.69 106 ALA A O 1
ATOM 773 N N . ILE A 1 107 ? -3.770 5.985 1.151 1.00 85.62 107 ILE A N 1
ATOM 774 C CA . ILE A 1 107 ? -2.891 4.936 0.629 1.00 85.62 107 ILE A CA 1
ATOM 775 C C . ILE A 1 107 ? -2.100 5.547 -0.521 1.00 85.62 107 ILE A C 1
ATOM 777 O O . ILE A 1 107 ? -2.6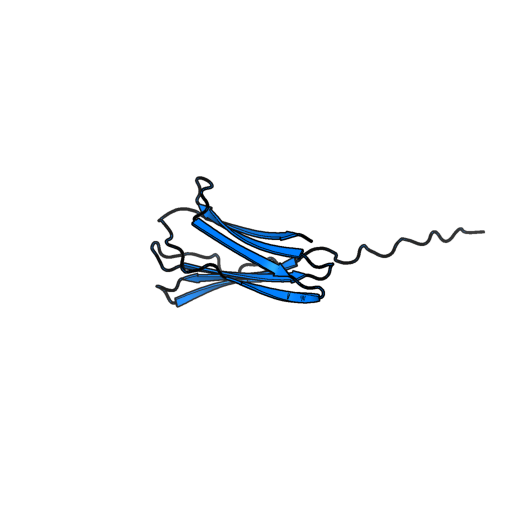56 5.826 -1.581 1.00 85.62 107 ILE A O 1
ATOM 781 N N . ASN A 1 108 ? -0.804 5.753 -0.312 1.00 85.88 108 ASN A N 1
ATOM 782 C CA . ASN A 1 108 ? 0.092 6.261 -1.339 1.00 85.88 108 ASN A CA 1
ATOM 783 C C . ASN A 1 108 ? 0.958 5.114 -1.840 1.00 85.88 108 ASN A C 1
ATOM 785 O O . ASN A 1 108 ? 1.694 4.502 -1.068 1.00 85.88 108 ASN A O 1
ATOM 789 N N . CYS A 1 109 ? 0.877 4.832 -3.133 1.00 82.31 109 CYS A N 1
ATOM 790 C CA . CYS A 1 109 ? 1.726 3.847 -3.774 1.00 82.31 109 CYS A CA 1
ATOM 791 C C . CYS A 1 109 ? 2.456 4.512 -4.934 1.00 82.31 109 CYS A C 1
ATOM 793 O O . CYS A 1 109 ? 1.822 5.126 -5.792 1.00 82.31 109 CYS A O 1
ATOM 795 N N . SER A 1 110 ? 3.781 4.425 -4.931 1.00 81.50 110 SER A N 1
ATOM 796 C CA . SER A 1 110 ? 4.622 5.043 -5.946 1.00 81.50 110 SER A CA 1
ATOM 797 C C . SER A 1 110 ? 5.683 4.072 -6.429 1.00 81.50 110 SER A C 1
ATOM 799 O O . SER A 1 110 ? 6.201 3.248 -5.671 1.00 81.50 110 SER A O 1
ATOM 801 N N . VAL A 1 111 ? 6.003 4.182 -7.712 1.00 75.31 111 VAL A N 1
ATOM 802 C CA . VAL A 1 111 ? 7.100 3.451 -8.330 1.00 75.31 111 VAL A CA 1
ATOM 803 C C . VAL A 1 111 ? 8.049 4.472 -8.920 1.00 75.31 111 VAL A C 1
ATOM 805 O O . VAL A 1 111 ? 7.620 5.337 -9.678 1.00 75.31 111 VAL A O 1
ATOM 808 N N . HIS A 1 112 ? 9.319 4.367 -8.556 1.00 74.75 112 HIS A N 1
ATOM 809 C CA . HIS A 1 112 ? 10.379 5.217 -9.084 1.00 74.75 112 HIS A CA 1
ATOM 810 C C . HIS A 1 112 ? 11.420 4.326 -9.766 1.00 74.75 112 HIS A C 1
ATOM 812 O O . HIS A 1 112 ? 11.804 3.333 -9.148 1.00 74.75 112 HIS A O 1
ATOM 818 N N . PRO A 1 113 ? 11.841 4.621 -11.006 1.00 64.62 113 PRO A N 1
ATOM 819 C CA . PRO A 1 113 ? 13.061 4.057 -11.583 1.00 64.62 113 PRO A CA 1
ATOM 820 C C . PRO A 1 113 ? 14.296 4.402 -10.735 1.00 64.62 113 PRO A C 1
ATOM 822 O O . PRO A 1 113 ? 14.273 5.451 -10.050 1.00 64.62 113 PRO A O 1
#

Secondary structure (DSSP, 8-state):
------PPPPPP--S-EEEEEEEEETTTTEEEEEETTEESS-----SEEEEEEEEEEE--SSSEEEEEEEEETT--EEEEEEEEE-SS-EEEEE---EEE-SS-EEEEEEEE-

Radius of gyration: 18.01 Å; chains: 1; bounding box: 31×28×68 Å

pLDDT: mean 80.23, std 12.23, range [46.09, 92.81]

Foldseek 3Di:
DDDPDPDPDDPDPQFKDFAKKWKAQQVVRDIWMDGRNDIPDDDDHDAFQGIKMKIKIFRQHAKWKKKKFKAFPVRDTQWIDMDIDHHGDMDMDMTHRTRHHPGDMDIDIGIDD